Protein AF-A0A9W6GYT2-F1 (afdb_monomer_lite)

Sequence (102 aa):
MPPIRFELLRSDGAPVVYFPASLPLYRRLWCQVEVMALYLQDGPLTRIRVKGADEEMLLQTGVATALASIQACEFSACPLKSRLTAPVESLQGFNGVRLFSV

Organism: NCBI:txid29468

Radius of gyration: 13.57 Å; chains: 1; bounding box: 28×34×36 Å

pLDDT: mean 74.27, std 17.18, range [28.34, 92.88]

Structure (mmCIF, N/CA/C/O backbone):
data_AF-A0A9W6GYT2-F1
#
_entry.id   AF-A0A9W6GYT2-F1
#
loop_
_atom_site.group_PDB
_atom_site.id
_atom_site.type_symbol
_atom_site.label_atom_id
_atom_site.label_alt_id
_atom_site.label_comp_id
_atom_site.label_asym_id
_atom_site.label_entity_id
_atom_site.label_seq_id
_atom_site.pdbx_PDB_ins_code
_atom_site.Cartn_x
_atom_site.Cartn_y
_atom_site.Cartn_z
_atom_site.occupancy
_atom_site.B_iso_or_equiv
_atom_site.auth_seq_id
_atom_site.auth_comp_id
_atom_site.auth_asym_id
_atom_site.auth_atom_id
_atom_site.pdbx_PDB_model_num
ATOM 1 N N . MET A 1 1 ? 18.152 -1.119 -13.947 1.00 52.31 1 MET A N 1
ATOM 2 C CA . MET A 1 1 ? 16.720 -0.773 -13.830 1.00 52.31 1 MET A CA 1
ATOM 3 C C . MET A 1 1 ? 16.639 0.477 -12.966 1.00 52.31 1 MET A C 1
ATOM 5 O O . MET A 1 1 ? 17.322 0.481 -11.947 1.00 52.31 1 MET A O 1
ATOM 9 N N . PRO A 1 2 ? 15.942 1.539 -13.402 1.00 55.34 2 PRO A N 1
ATOM 10 C CA . PRO A 1 2 ? 15.847 2.788 -12.644 1.00 55.34 2 PRO A CA 1
ATOM 11 C C . PRO A 1 2 ? 15.315 2.546 -11.217 1.00 55.34 2 PRO A C 1
ATOM 13 O O . PRO A 1 2 ? 14.464 1.665 -11.048 1.00 55.34 2 PRO A O 1
ATOM 16 N N . PRO A 1 3 ? 15.815 3.262 -10.190 1.00 70.12 3 PRO A N 1
ATOM 17 C CA . PRO A 1 3 ? 15.355 3.082 -8.817 1.00 70.12 3 PRO A CA 1
ATOM 18 C C . PRO A 1 3 ? 13.881 3.482 -8.683 1.00 70.12 3 PRO A C 1
ATOM 20 O O . PRO A 1 3 ? 13.503 4.608 -8.987 1.00 70.12 3 PRO A O 1
ATOM 23 N N . ILE A 1 4 ? 13.049 2.552 -8.212 1.00 78.44 4 ILE A N 1
ATOM 24 C CA . ILE A 1 4 ? 11.659 2.825 -7.835 1.00 78.44 4 ILE A CA 1
ATOM 25 C C . ILE A 1 4 ? 11.648 3.251 -6.366 1.00 78.44 4 ILE A C 1
ATOM 27 O O . ILE A 1 4 ? 12.235 2.573 -5.520 1.00 78.44 4 ILE A O 1
ATOM 31 N N . ARG A 1 5 ? 10.958 4.348 -6.056 1.00 84.75 5 ARG A N 1
ATOM 32 C CA . ARG A 1 5 ? 10.829 4.908 -4.704 1.00 84.75 5 ARG A CA 1
ATOM 33 C C . ARG A 1 5 ? 9.394 4.780 -4.212 1.00 84.75 5 ARG A C 1
ATOM 35 O O . ARG A 1 5 ? 8.466 5.138 -4.931 1.00 84.75 5 ARG A O 1
ATOM 42 N N . PHE A 1 6 ? 9.211 4.331 -2.976 1.00 86.19 6 PHE A N 1
ATOM 43 C CA . PHE A 1 6 ? 7.914 4.331 -2.305 1.00 86.19 6 PHE A CA 1
ATOM 44 C C . PHE A 1 6 ? 7.890 5.450 -1.268 1.00 86.19 6 PHE A C 1
ATOM 46 O O . PHE A 1 6 ? 8.781 5.549 -0.431 1.00 86.19 6 PHE A O 1
ATOM 53 N N . GLU A 1 7 ? 6.871 6.297 -1.312 1.00 88.31 7 GLU A N 1
ATOM 54 C CA . GLU A 1 7 ? 6.615 7.310 -0.290 1.00 88.31 7 GLU A CA 1
ATOM 55 C C . GLU A 1 7 ? 5.336 6.924 0.454 1.00 88.31 7 GLU A C 1
ATOM 57 O O . GLU A 1 7 ? 4.258 6.815 -0.136 1.00 88.31 7 GLU A O 1
ATOM 62 N N . LEU A 1 8 ? 5.461 6.709 1.757 1.00 86.69 8 LEU A N 1
ATOM 63 C CA . LEU A 1 8 ? 4.361 6.406 2.658 1.00 86.69 8 LEU A CA 1
ATOM 64 C C . LEU A 1 8 ? 3.948 7.705 3.334 1.00 86.69 8 LEU A C 1
ATOM 66 O O . LEU A 1 8 ? 4.747 8.323 4.033 1.00 86.69 8 LEU A O 1
ATOM 70 N N . LEU A 1 9 ? 2.715 8.142 3.125 1.00 84.81 9 LEU A N 1
ATOM 71 C CA . LEU A 1 9 ? 2.257 9.442 3.603 1.00 84.81 9 LEU A CA 1
ATOM 72 C C . LEU A 1 9 ? 1.359 9.282 4.814 1.00 84.81 9 LEU A C 1
ATOM 74 O O . LEU A 1 9 ? 0.391 8.514 4.795 1.00 84.81 9 LEU A O 1
ATOM 78 N N . ARG A 1 10 ? 1.658 10.069 5.843 1.00 80.69 10 ARG A N 1
ATOM 79 C CA . ARG A 1 10 ? 0.765 10.289 6.979 1.00 80.69 10 ARG A CA 1
ATOM 80 C C . ARG A 1 10 ? -0.272 11.350 6.619 1.00 80.69 10 ARG A C 1
ATOM 82 O O . ARG A 1 10 ? -0.112 12.107 5.661 1.00 80.69 10 ARG A O 1
ATOM 89 N N . SER A 1 11 ? -1.328 11.426 7.420 1.00 72.12 11 SER A N 1
ATOM 90 C CA . SER A 1 11 ? -2.365 12.459 7.297 1.00 72.12 11 SER A CA 1
ATOM 91 C C . SER A 1 11 ? -1.820 13.886 7.454 1.00 72.12 11 SER A C 1
ATOM 93 O O . SER A 1 11 ? -2.408 14.815 6.913 1.00 72.12 11 SER A O 1
ATOM 95 N N . ASP A 1 12 ? -0.693 14.048 8.156 1.00 75.69 12 ASP A N 1
ATOM 96 C CA . ASP A 1 12 ? 0.023 15.320 8.338 1.00 75.69 12 ASP A CA 1
ATOM 97 C C . ASP A 1 12 ? 0.872 15.739 7.117 1.00 75.69 12 ASP A C 1
ATOM 99 O O . ASP A 1 12 ? 1.374 16.859 7.064 1.00 75.69 12 ASP A O 1
ATOM 103 N N . GLY A 1 13 ? 1.003 14.863 6.114 1.00 65.25 13 GLY A N 1
ATOM 104 C CA . GLY A 1 13 ? 1.688 15.137 4.854 1.00 65.25 13 GLY A CA 1
ATOM 105 C C . GLY A 1 13 ? 3.184 14.810 4.820 1.00 65.25 13 GLY A C 1
ATOM 106 O O . GLY 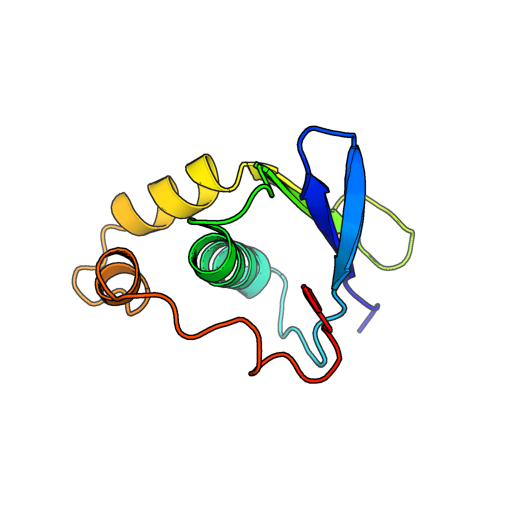A 1 13 ? 3.753 14.848 3.727 1.00 65.25 13 GLY A O 1
ATOM 107 N N . ALA A 1 14 ? 3.822 14.437 5.937 1.00 74.56 14 ALA A N 1
ATOM 108 C CA . ALA A 1 14 ? 5.239 14.064 5.937 1.00 74.56 14 ALA A CA 1
ATOM 109 C C . ALA A 1 14 ? 5.449 12.651 5.339 1.00 74.56 14 ALA A C 1
ATOM 111 O O . ALA A 1 14 ? 4.860 11.682 5.836 1.00 74.56 14 ALA A O 1
ATOM 112 N N . PRO A 1 15 ? 6.269 12.496 4.276 1.00 73.75 15 PRO A N 1
ATOM 113 C CA . PRO A 1 15 ? 6.540 11.194 3.675 1.00 73.75 15 PRO A CA 1
ATOM 114 C C . PRO A 1 15 ? 7.603 10.410 4.452 1.00 73.75 15 PRO A C 1
ATOM 116 O O . PRO A 1 15 ? 8.705 10.899 4.690 1.00 73.75 15 PRO A O 1
ATOM 119 N N . VAL A 1 16 ? 7.314 9.145 4.751 1.00 79.31 16 VAL A N 1
ATOM 120 C CA . VAL A 1 16 ? 8.327 8.134 5.073 1.00 79.31 16 VAL A CA 1
ATOM 121 C C . VAL A 1 16 ? 8.753 7.479 3.765 1.00 79.31 16 VAL A C 1
ATOM 123 O O . VAL A 1 16 ? 7.931 6.906 3.051 1.00 79.31 16 VAL A O 1
ATOM 126 N N . VAL A 1 17 ? 10.034 7.592 3.425 1.00 74.62 17 VAL A N 1
ATOM 127 C CA . VAL A 1 17 ? 10.559 7.104 2.146 1.00 74.62 17 VAL A CA 1
ATOM 128 C C . VAL A 1 17 ? 11.134 5.702 2.315 1.00 74.62 17 VAL A C 1
ATOM 130 O O . VAL A 1 17 ? 11.966 5.460 3.187 1.00 74.62 17 VAL A O 1
ATOM 133 N N . TYR A 1 18 ? 10.703 4.790 1.451 1.00 74.94 18 TYR A N 1
ATOM 134 C CA . TYR A 1 18 ? 11.165 3.414 1.378 1.00 74.94 18 TYR A CA 1
ATOM 135 C C . TYR A 1 18 ? 11.736 3.110 -0.014 1.00 74.94 18 TYR A C 1
ATOM 137 O O . TYR A 1 18 ? 11.107 3.379 -1.041 1.00 74.94 18 TYR A O 1
ATOM 145 N N . PHE A 1 19 ? 12.931 2.519 -0.040 1.00 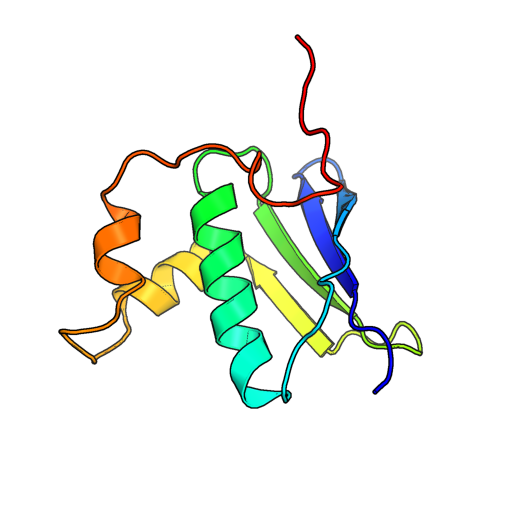67.12 19 PHE A N 1
ATOM 146 C CA . PHE A 1 19 ? 13.593 2.057 -1.257 1.00 67.12 19 PHE A CA 1
ATOM 147 C C . PHE A 1 19 ? 13.670 0.525 -1.243 1.00 67.12 19 PHE A C 1
ATOM 149 O O . PHE A 1 19 ? 14.426 -0.038 -0.447 1.00 67.12 19 PHE A O 1
ATOM 156 N N . PRO A 1 20 ? 12.907 -0.180 -2.092 1.00 66.31 20 PRO A N 1
ATOM 157 C CA . PRO A 1 20 ? 13.051 -1.619 -2.225 1.00 66.31 20 PRO A CA 1
ATOM 158 C C . PRO A 1 20 ? 14.397 -1.978 -2.852 1.00 66.31 20 PRO A C 1
ATOM 160 O O . PRO A 1 20 ? 14.789 -1.423 -3.876 1.00 66.31 20 PRO A O 1
ATOM 163 N N . ALA A 1 21 ? 15.081 -2.957 -2.257 1.00 56.44 21 ALA A N 1
ATOM 164 C CA . ALA A 1 21 ? 16.400 -3.414 -2.697 1.00 56.44 21 ALA A CA 1
ATOM 165 C C . ALA A 1 21 ? 16.399 -3.993 -4.127 1.00 56.44 21 ALA A C 1
ATOM 167 O O . ALA A 1 21 ? 17.407 -3.932 -4.825 1.00 56.44 21 ALA A O 1
ATOM 168 N N . SER A 1 22 ? 15.269 -4.541 -4.582 1.00 59.25 22 SER A N 1
ATOM 169 C CA . SER A 1 22 ? 15.027 -4.868 -5.989 1.00 59.25 22 SER A CA 1
ATOM 170 C C . SER A 1 22 ? 13.527 -5.027 -6.235 1.00 59.25 22 SER A C 1
ATOM 172 O O . SER A 1 22 ? 12.824 -5.630 -5.426 1.00 59.25 22 SER A O 1
ATOM 174 N N . LEU A 1 23 ? 13.025 -4.504 -7.353 1.00 59.91 23 LEU A N 1
ATOM 175 C CA . LEU A 1 23 ? 11.679 -4.806 -7.836 1.00 59.91 23 LEU A CA 1
ATOM 176 C C . LEU A 1 23 ? 11.781 -5.386 -9.243 1.00 59.91 23 LEU A C 1
ATOM 178 O O . LEU A 1 23 ? 12.202 -4.674 -10.150 1.00 59.91 23 LEU A O 1
ATOM 182 N N . PRO A 1 24 ? 11.408 -6.655 -9.474 1.00 53.03 24 PRO A N 1
ATOM 183 C CA . PRO A 1 24 ? 11.355 -7.205 -10.817 1.00 53.03 24 PRO A CA 1
ATOM 184 C C . PRO A 1 24 ? 10.018 -6.813 -11.451 1.00 53.03 24 PRO A C 1
ATOM 186 O O . PRO A 1 24 ? 8.976 -7.279 -11.004 1.00 53.03 24 PRO A O 1
ATOM 189 N N . LEU A 1 25 ? 10.058 -6.027 -12.528 1.00 58.16 25 LEU A N 1
ATOM 190 C CA . LEU A 1 25 ? 8.936 -5.729 -13.433 1.00 58.16 25 LEU A CA 1
ATOM 191 C C . LEU A 1 25 ? 7.747 -4.947 -12.838 1.00 58.16 25 LEU A C 1
ATOM 193 O O . LEU A 1 25 ? 7.245 -5.201 -11.748 1.00 58.16 25 LEU A O 1
ATOM 197 N N . TYR A 1 26 ? 7.196 -4.054 -13.663 1.00 58.12 26 TYR A N 1
ATOM 198 C CA . TYR A 1 26 ? 6.033 -3.215 -13.348 1.00 58.12 26 TYR A CA 1
ATOM 199 C C . TYR A 1 26 ? 4.793 -4.019 -12.903 1.00 58.12 26 TYR A C 1
ATOM 201 O O . TYR A 1 26 ? 4.046 -3.581 -12.036 1.00 58.12 26 TYR A O 1
ATOM 209 N N . ARG A 1 27 ? 4.604 -5.251 -13.411 1.00 61.22 27 ARG A N 1
ATOM 210 C CA . ARG A 1 27 ? 3.500 -6.140 -12.986 1.00 61.22 27 ARG A CA 1
ATOM 211 C C . ARG A 1 27 ? 3.554 -6.534 -11.505 1.00 61.22 27 ARG A C 1
ATOM 213 O O . ARG A 1 27 ? 2.518 -6.875 -10.950 1.00 61.22 27 ARG A O 1
ATOM 220 N N . ARG A 1 28 ? 4.723 -6.485 -10.858 1.00 75.00 28 ARG A N 1
ATOM 221 C CA . ARG A 1 28 ? 4.856 -6.765 -9.416 1.00 75.00 28 ARG A CA 1
ATOM 222 C C . ARG A 1 28 ? 4.695 -5.516 -8.553 1.00 75.00 28 ARG A C 1
ATOM 224 O O . ARG A 1 28 ? 4.678 -5.635 -7.331 1.00 75.00 28 ARG A O 1
ATOM 231 N N . LEU A 1 29 ? 4.545 -4.338 -9.168 1.00 82.56 29 LEU A N 1
ATOM 232 C CA . LEU A 1 29 ? 4.413 -3.076 -8.450 1.00 82.56 29 LEU A CA 1
ATOM 233 C C . LEU A 1 29 ? 3.153 -3.057 -7.584 1.00 82.56 29 LEU A C 1
ATOM 235 O O . LEU A 1 29 ? 3.235 -2.717 -6.410 1.00 82.56 29 LEU A O 1
ATOM 239 N N . TRP A 1 30 ? 2.011 -3.485 -8.133 1.00 87.56 30 TRP A N 1
ATOM 240 C CA . TRP A 1 30 ? 0.765 -3.537 -7.368 1.00 87.56 30 TRP A CA 1
ATOM 241 C C . TRP A 1 30 ? 0.840 -4.530 -6.206 1.00 87.56 30 TRP A C 1
ATOM 243 O O . TRP A 1 30 ? 0.524 -4.171 -5.079 1.00 87.56 30 TRP A O 1
ATOM 253 N N . CYS A 1 31 ? 1.373 -5.734 -6.434 1.00 84.69 31 CYS A N 1
ATOM 254 C CA . CYS A 1 31 ? 1.566 -6.706 -5.356 1.00 84.69 31 CYS A CA 1
ATOM 255 C C . CYS A 1 31 ? 2.484 -6.165 -4.249 1.00 84.69 31 CYS A C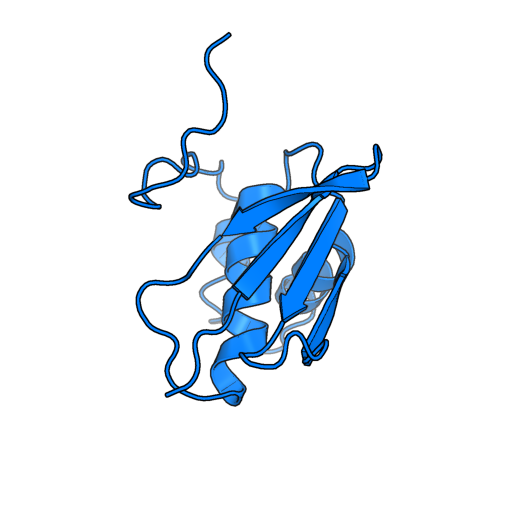 1
ATOM 257 O O . CYS A 1 31 ? 2.240 -6.415 -3.073 1.00 84.69 31 CYS A O 1
ATOM 259 N N . GLN A 1 32 ? 3.519 -5.390 -4.595 1.00 85.19 32 GLN A N 1
ATOM 260 C CA . GLN A 1 32 ? 4.356 -4.733 -3.591 1.00 85.19 32 GLN A CA 1
ATOM 261 C C . GLN A 1 32 ? 3.569 -3.687 -2.793 1.00 85.19 32 GLN A C 1
ATOM 263 O O . GLN A 1 32 ? 3.735 -3.594 -1.579 1.00 85.19 32 GLN A O 1
ATOM 268 N N . VAL A 1 33 ? 2.707 -2.910 -3.453 1.00 89.69 33 VAL A N 1
ATOM 269 C CA . VAL A 1 33 ? 1.825 -1.934 -2.796 1.00 89.69 33 VAL A CA 1
ATOM 270 C C . VAL A 1 33 ? 0.870 -2.629 -1.825 1.00 89.69 33 VAL A C 1
ATOM 272 O O . VAL A 1 33 ? 0.726 -2.166 -0.698 1.00 89.69 33 VAL A O 1
ATOM 275 N N . GLU A 1 34 ? 0.282 -3.758 -2.220 1.00 90.00 34 GLU A N 1
ATOM 276 C CA . GLU A 1 34 ? -0.572 -4.590 -1.362 1.00 90.00 34 GLU A CA 1
ATOM 277 C C . GLU A 1 34 ? 0.193 -5.128 -0.147 1.00 90.00 34 GLU A C 1
ATOM 279 O O . GLU A 1 34 ? -0.274 -5.015 0.986 1.00 90.00 34 GLU A O 1
ATOM 284 N N . VAL A 1 35 ? 1.410 -5.641 -0.358 1.00 87.06 35 VAL A N 1
ATOM 285 C CA . VAL A 1 35 ? 2.292 -6.084 0.731 1.00 87.06 35 VAL A CA 1
ATOM 286 C C . VAL A 1 35 ? 2.586 -4.938 1.692 1.00 87.06 35 VAL A C 1
ATOM 288 O O . VAL A 1 35 ? 2.476 -5.120 2.900 1.00 87.06 35 VAL A O 1
ATOM 291 N N . MET A 1 36 ? 2.926 -3.748 1.191 1.00 85.94 36 MET A N 1
ATOM 292 C CA . MET A 1 36 ? 3.149 -2.603 2.071 1.00 85.94 36 MET A CA 1
ATOM 293 C C . MET A 1 36 ? 1.876 -2.184 2.802 1.00 85.94 36 MET A C 1
ATOM 295 O O . MET A 1 36 ? 1.950 -1.866 3.981 1.00 85.94 36 MET A O 1
ATOM 299 N N . ALA A 1 37 ? 0.716 -2.201 2.146 1.00 88.94 37 ALA A N 1
ATOM 300 C CA . ALA A 1 37 ? -0.546 -1.838 2.779 1.00 88.94 37 ALA A CA 1
ATOM 301 C C . ALA A 1 37 ? -0.865 -2.737 3.983 1.00 88.94 37 ALA A C 1
ATOM 303 O O . ALA A 1 37 ? -1.303 -2.216 5.004 1.00 88.94 37 ALA A O 1
ATOM 304 N N . LEU A 1 38 ? -0.559 -4.041 3.910 1.00 86.81 38 LEU A N 1
ATOM 305 C CA . LEU A 1 38 ? -0.671 -4.959 5.054 1.00 86.81 38 LEU A CA 1
ATOM 306 C C . LEU A 1 38 ? 0.187 -4.516 6.243 1.00 86.81 38 LEU A C 1
ATOM 308 O O . LEU A 1 38 ? -0.292 -4.491 7.370 1.00 86.81 38 LEU A O 1
ATOM 312 N N . TYR A 1 39 ? 1.436 -4.111 6.006 1.00 81.19 39 TYR A N 1
ATOM 313 C CA . TYR A 1 39 ? 2.302 -3.619 7.083 1.00 81.19 39 TYR A CA 1
ATOM 314 C C . TYR A 1 39 ? 1.852 -2.276 7.669 1.00 81.19 39 TYR A C 1
ATOM 316 O O . TYR A 1 39 ? 2.273 -1.904 8.763 1.00 81.19 39 TYR A O 1
ATOM 324 N N . LEU A 1 40 ? 1.037 -1.530 6.926 1.00 82.69 40 LEU A N 1
ATOM 325 C CA . LEU A 1 40 ? 0.570 -0.197 7.293 1.00 82.69 40 LEU A CA 1
ATOM 326 C C . LEU A 1 40 ? -0.855 -0.183 7.837 1.00 82.69 40 LEU A C 1
ATOM 328 O O . LEU A 1 40 ? -1.313 0.886 8.233 1.00 82.69 40 LEU A O 1
ATOM 332 N N . GLN A 1 41 ? -1.542 -1.327 7.864 1.00 80.81 41 GLN A N 1
ATOM 333 C CA . GLN A 1 41 ? -2.972 -1.410 8.173 1.00 80.81 41 GLN A CA 1
ATOM 334 C C . GLN A 1 41 ? -3.329 -0.822 9.550 1.00 80.81 41 GLN A C 1
ATOM 336 O O . GLN A 1 41 ? -4.380 -0.205 9.690 1.00 80.81 41 GLN A O 1
ATOM 341 N N . ASP A 1 42 ? -2.421 -0.948 10.525 1.00 77.62 42 ASP A N 1
ATOM 342 C CA . ASP A 1 42 ? -2.596 -0.479 11.908 1.00 77.62 42 ASP A CA 1
ATOM 343 C C . ASP A 1 42 ? -1.857 0.848 12.184 1.00 77.62 42 ASP A C 1
ATOM 345 O O . ASP A 1 42 ? -1.788 1.328 13.317 1.00 77.62 42 ASP A O 1
ATOM 349 N N . GLY A 1 43 ? -1.250 1.440 11.152 1.00 74.62 43 GLY A N 1
ATOM 350 C CA . GLY A 1 43 ? -0.407 2.624 11.263 1.00 74.62 43 GLY A CA 1
ATOM 351 C C . GLY A 1 43 ? -1.131 3.940 10.949 1.00 74.62 43 GLY A C 1
ATOM 352 O O . GLY A 1 43 ? -2.196 3.963 10.339 1.00 74.62 43 GLY A O 1
ATOM 353 N N . PRO A 1 44 ? -0.509 5.092 11.265 1.00 75.31 44 PRO A N 1
ATOM 354 C CA . PRO A 1 44 ? -1.035 6.420 10.925 1.00 75.31 44 PRO A CA 1
ATOM 355 C C . PRO A 1 44 ? -0.862 6.787 9.436 1.00 75.31 44 PRO A C 1
ATOM 357 O O . PRO A 1 44 ? -1.091 7.934 9.042 1.00 75.31 44 PRO A O 1
ATOM 360 N N . LEU A 1 45 ? -0.367 5.854 8.619 1.00 79.31 45 LEU A N 1
ATOM 361 C CA . LEU A 1 45 ? -0.058 6.052 7.209 1.00 79.31 45 LEU A CA 1
ATOM 362 C C . LEU A 1 45 ? -1.306 5.758 6.378 1.00 79.31 45 LEU A C 1
ATOM 364 O O . LEU A 1 45 ? -1.900 4.692 6.483 1.00 79.31 45 LEU A O 1
ATOM 368 N N . THR A 1 46 ? -1.710 6.711 5.544 1.00 82.75 46 THR A N 1
ATOM 369 C CA . THR A 1 46 ? -2.996 6.651 4.832 1.00 82.75 46 THR A CA 1
ATOM 370 C C . THR A 1 46 ? -2.839 6.469 3.333 1.00 82.75 46 THR A C 1
ATOM 372 O O . THR A 1 46 ? -3.767 5.996 2.672 1.00 82.75 46 THR A O 1
ATOM 375 N N . ARG A 1 47 ? -1.676 6.817 2.768 1.00 89.56 47 ARG A N 1
ATOM 376 C CA . ARG A 1 47 ? -1.425 6.732 1.325 1.00 89.56 47 ARG A CA 1
ATOM 377 C C . ARG A 1 47 ? -0.045 6.179 1.011 1.00 89.56 47 ARG A C 1
ATOM 379 O O . ARG A 1 47 ? 0.917 6.407 1.739 1.00 89.56 47 ARG A O 1
ATOM 386 N N . ILE A 1 48 ? 0.027 5.517 -0.133 1.00 90.44 48 ILE A N 1
ATOM 387 C CA . ILE A 1 48 ? 1.238 4.988 -0.742 1.00 90.44 48 ILE A CA 1
ATOM 388 C C . ILE A 1 48 ? 1.395 5.679 -2.097 1.00 90.44 48 ILE A C 1
ATOM 390 O O . ILE A 1 48 ? 0.493 5.626 -2.938 1.00 90.44 48 ILE A O 1
ATOM 394 N N . ARG A 1 49 ? 2.537 6.326 -2.313 1.00 90.94 49 ARG A N 1
ATOM 395 C CA . ARG A 1 49 ? 2.971 6.811 -3.626 1.00 90.94 49 ARG A CA 1
ATOM 396 C C . ARG A 1 49 ? 4.152 5.989 -4.098 1.00 90.94 49 ARG A C 1
ATOM 398 O O . ARG A 1 49 ? 5.031 5.649 -3.313 1.00 90.94 49 ARG A O 1
ATOM 405 N N . VAL A 1 50 ? 4.187 5.728 -5.390 1.00 88.81 50 VAL A N 1
ATOM 406 C CA . VAL A 1 50 ? 5.312 5.109 -6.072 1.00 88.81 50 VAL A CA 1
ATOM 407 C C . VAL A 1 50 ? 5.816 6.091 -7.113 1.00 88.81 50 VAL A C 1
ATOM 409 O O . VAL A 1 50 ? 5.041 6.564 -7.948 1.00 88.81 50 VAL A O 1
ATOM 412 N N . LYS A 1 51 ? 7.111 6.381 -7.063 1.00 87.19 51 LYS A N 1
ATOM 413 C CA . LYS A 1 51 ? 7.807 7.215 -8.037 1.00 87.19 51 LYS A CA 1
ATOM 414 C C . LYS A 1 51 ? 8.865 6.416 -8.782 1.00 87.19 51 LYS A C 1
ATOM 416 O O . LYS A 1 51 ? 9.463 5.498 -8.212 1.00 87.19 51 LYS A O 1
ATOM 421 N N . GLY A 1 52 ? 9.052 6.752 -10.049 1.00 84.12 52 GLY A N 1
ATOM 422 C CA . GLY A 1 52 ? 10.153 6.251 -10.856 1.00 84.12 52 GLY A CA 1
ATOM 423 C C . GLY A 1 52 ? 11.428 7.058 -10.635 1.00 84.12 52 GLY A C 1
ATOM 424 O O . GLY A 1 52 ? 11.545 7.809 -9.661 1.00 84.12 52 GLY A O 1
ATOM 425 N N . ALA A 1 53 ? 12.406 6.857 -11.517 1.00 80.75 53 ALA A N 1
ATOM 426 C CA . ALA A 1 53 ? 13.724 7.469 -11.366 1.00 80.75 53 ALA A CA 1
ATOM 427 C C . ALA A 1 53 ? 13.759 8.950 -11.736 1.00 80.75 53 ALA A C 1
ATOM 429 O O . ALA A 1 53 ? 14.587 9.671 -11.185 1.00 80.75 53 ALA A O 1
ATOM 430 N N . ASP A 1 54 ? 12.844 9.403 -12.589 1.00 83.00 54 ASP A N 1
ATOM 431 C CA . ASP A 1 54 ? 12.738 10.799 -13.017 1.00 83.00 54 ASP A CA 1
ATOM 432 C C . ASP A 1 54 ? 11.756 11.572 -12.116 1.00 83.00 54 ASP A C 1
ATOM 434 O O . ASP A 1 54 ? 11.199 12.600 -12.494 1.00 83.00 54 ASP A O 1
ATOM 438 N N . GLU A 1 55 ? 11.519 11.046 -10.909 1.00 82.19 55 GLU A N 1
ATOM 439 C CA . GLU A 1 55 ? 10.513 11.498 -9.945 1.00 82.19 55 GLU A CA 1
ATOM 440 C C . GLU A 1 55 ? 9.067 11.474 -10.463 1.00 82.19 55 GLU A C 1
ATOM 442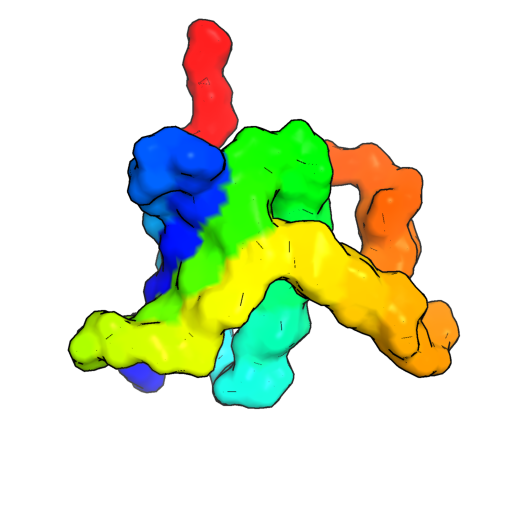 O O . GLU A 1 55 ? 8.150 11.979 -9.800 1.00 82.19 55 GLU A O 1
ATOM 447 N N . GLU A 1 56 ? 8.833 10.829 -11.604 1.00 87.06 56 GLU A N 1
ATOM 448 C CA . GLU A 1 56 ? 7.517 10.679 -12.188 1.00 87.06 56 GLU A CA 1
ATOM 449 C C . GLU A 1 56 ? 6.636 9.802 -11.293 1.00 87.06 56 GLU A C 1
ATOM 451 O O . GLU A 1 56 ? 7.065 8.779 -10.752 1.00 87.06 56 GLU A O 1
ATOM 456 N N . MET A 1 57 ? 5.378 10.207 -11.106 1.00 88.25 57 MET A N 1
ATOM 457 C CA . MET A 1 57 ? 4.432 9.437 -10.306 1.00 88.25 57 MET A CA 1
ATOM 458 C C . MET A 1 57 ? 3.945 8.238 -11.119 1.00 88.25 57 MET A C 1
ATOM 460 O O . MET A 1 57 ? 3.192 8.390 -12.077 1.00 88.25 57 MET A O 1
ATOM 464 N N . LEU A 1 58 ? 4.383 7.045 -10.719 1.00 87.12 58 LEU A N 1
ATOM 465 C CA . LEU A 1 58 ? 3.988 5.788 -11.351 1.00 87.12 58 LEU A CA 1
ATOM 466 C C . LEU A 1 58 ? 2.657 5.279 -10.801 1.00 87.12 58 LEU A C 1
ATOM 468 O O . LEU A 1 58 ? 1.886 4.665 -11.533 1.00 87.12 58 LEU A O 1
ATOM 472 N N . LEU A 1 59 ? 2.414 5.487 -9.503 1.00 89.06 59 LEU A N 1
ATOM 473 C CA . LEU A 1 59 ? 1.204 5.035 -8.826 1.00 89.06 59 LEU A CA 1
ATOM 474 C C . LEU A 1 59 ? 0.936 5.854 -7.561 1.00 89.06 59 LEU A C 1
ATOM 476 O O . LEU A 1 59 ? 1.855 6.206 -6.823 1.00 89.06 59 LEU A O 1
ATOM 480 N N . GLN A 1 60 ? -0.338 6.092 -7.258 1.00 91.75 60 GLN A N 1
ATOM 481 C CA . GLN A 1 60 ? -0.779 6.608 -5.966 1.00 91.75 60 GLN A CA 1
ATOM 482 C C . GLN A 1 60 ? -2.050 5.878 -5.532 1.00 91.75 60 GLN A C 1
ATOM 484 O O . GLN A 1 60 ? -3.003 5.788 -6.300 1.00 91.75 60 GLN A O 1
ATOM 489 N N . THR A 1 61 ? -2.083 5.393 -4.293 1.00 92.88 61 THR A N 1
ATOM 490 C CA . THR A 1 61 ? -3.267 4.737 -3.727 1.00 92.88 61 THR A CA 1
ATOM 491 C C . THR A 1 61 ? -3.387 4.973 -2.224 1.00 92.88 61 THR A C 1
ATOM 493 O O . THR A 1 61 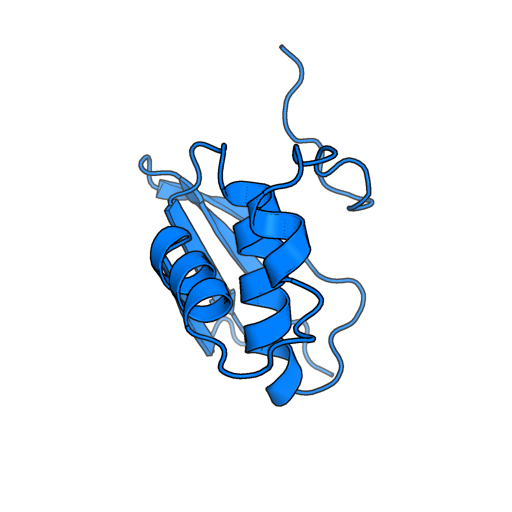? -2.416 5.335 -1.555 1.00 92.88 61 THR A O 1
ATOM 496 N N . GLY A 1 62 ? -4.590 4.791 -1.683 1.00 91.56 62 GLY A N 1
ATOM 497 C CA . GLY A 1 62 ? -4.806 4.726 -0.241 1.00 91.56 62 GLY A CA 1
ATOM 498 C C . GLY A 1 62 ? -4.428 3.352 0.312 1.00 91.56 62 GLY A C 1
ATOM 499 O O . GLY A 1 62 ? -4.608 2.343 -0.372 1.00 91.56 62 GLY A O 1
ATOM 500 N N . VAL A 1 63 ? -3.969 3.298 1.566 1.00 89.88 63 VAL A N 1
ATOM 501 C CA . VAL A 1 63 ? -3.732 2.021 2.270 1.00 89.88 63 VAL A CA 1
ATOM 502 C C . VAL A 1 63 ? -5.021 1.195 2.296 1.00 89.88 63 VAL A C 1
ATOM 504 O O . VAL A 1 63 ? -5.015 0.044 1.877 1.00 89.88 63 VAL A O 1
ATOM 507 N N . ALA A 1 64 ? -6.155 1.812 2.644 1.00 90.50 64 ALA A N 1
ATOM 508 C CA . ALA A 1 64 ? -7.461 1.149 2.634 1.00 90.50 64 ALA A CA 1
ATOM 509 C C . ALA A 1 64 ? -7.848 0.583 1.253 1.00 90.50 64 ALA A C 1
ATOM 511 O O . ALA A 1 64 ? -8.396 -0.510 1.164 1.00 90.50 64 ALA A O 1
ATOM 512 N N . THR A 1 65 ? -7.532 1.295 0.167 1.00 92.81 65 THR A N 1
ATOM 513 C CA . THR A 1 65 ? -7.815 0.837 -1.202 1.00 92.81 65 THR A CA 1
ATOM 514 C C . THR A 1 65 ? -6.975 -0.383 -1.576 1.00 92.81 65 THR A C 1
ATOM 516 O O . THR A 1 65 ? -7.498 -1.328 -2.158 1.00 92.81 65 THR A O 1
ATOM 519 N N . ALA A 1 66 ? -5.689 -0.386 -1.220 1.00 92.50 66 ALA A N 1
ATOM 520 C CA . ALA A 1 66 ? -4.813 -1.535 -1.441 1.00 92.50 66 ALA A CA 1
ATOM 521 C C . ALA A 1 66 ? -5.193 -2.740 -0.556 1.00 92.50 66 ALA A C 1
ATOM 523 O O . ALA A 1 66 ? -5.118 -3.880 -0.995 1.00 92.50 66 ALA A O 1
ATOM 524 N N . LEU A 1 67 ? -5.671 -2.520 0.672 1.00 91.12 67 LEU A N 1
ATOM 525 C CA . LEU A 1 67 ? -6.209 -3.607 1.500 1.00 91.12 67 LEU A CA 1
ATOM 526 C C . LEU A 1 67 ? -7.501 -4.187 0.905 1.00 91.12 67 LEU A C 1
ATOM 528 O O . LEU A 1 67 ? -7.677 -5.406 0.858 1.00 91.12 67 LEU A O 1
ATOM 532 N N . ALA A 1 68 ? -8.385 -3.326 0.395 1.00 91.19 68 ALA A N 1
ATOM 533 C CA . ALA A 1 68 ? -9.611 -3.751 -0.270 1.00 91.19 68 ALA A CA 1
ATOM 534 C C . ALA A 1 68 ? -9.329 -4.576 -1.539 1.00 91.19 68 ALA A C 1
ATOM 536 O O . ALA A 1 68 ? -10.063 -5.525 -1.812 1.00 91.19 68 ALA A O 1
ATOM 537 N N . SER A 1 69 ? -8.255 -4.290 -2.289 1.00 92.62 69 SER A N 1
ATOM 538 C CA . SER A 1 69 ? -7.894 -5.105 -3.461 1.00 92.62 69 SER A CA 1
ATOM 539 C C . SER A 1 69 ? -7.451 -6.518 -3.084 1.00 92.62 69 SER A C 1
ATOM 541 O O . SER A 1 69 ? -7.815 -7.469 -3.776 1.00 92.62 69 SER A O 1
ATOM 543 N N . ILE A 1 70 ? -6.763 -6.689 -1.950 1.00 90.56 70 ILE A N 1
ATOM 544 C CA . ILE A 1 70 ? -6.425 -8.019 -1.422 1.00 90.56 70 ILE A CA 1
ATOM 545 C C . ILE A 1 70 ? -7.703 -8.794 -1.083 1.00 90.56 70 ILE A C 1
ATOM 547 O O . ILE A 1 70 ? -7.824 -9.971 -1.432 1.00 90.56 70 ILE A O 1
ATOM 551 N N . GLN A 1 71 ? -8.672 -8.141 -0.432 1.00 88.25 71 GLN A N 1
ATOM 552 C CA . GLN A 1 71 ? -9.964 -8.751 -0.099 1.00 88.25 71 GLN A CA 1
ATOM 553 C C . GLN A 1 71 ? -10.740 -9.156 -1.360 1.00 88.25 71 GLN A C 1
ATOM 555 O O . GLN A 1 71 ? -11.241 -10.281 -1.436 1.00 88.25 71 GLN A O 1
ATOM 560 N N . ALA A 1 72 ? -10.778 -8.269 -2.358 1.00 88.69 72 ALA A N 1
ATOM 561 C CA . ALA A 1 72 ? -11.483 -8.462 -3.623 1.00 88.69 72 ALA A CA 1
ATOM 562 C C . ALA A 1 72 ? -10.799 -9.452 -4.583 1.00 88.69 72 ALA A C 1
ATOM 564 O O . ALA A 1 72 ? -11.421 -9.886 -5.547 1.00 88.69 72 ALA A O 1
ATOM 565 N N . CYS A 1 73 ? -9.537 -9.826 -4.343 1.00 87.81 73 CYS A N 1
ATOM 566 C CA . CYS A 1 73 ? -8.813 -10.774 -5.186 1.00 87.81 73 CYS A CA 1
ATOM 567 C C . CYS A 1 73 ? -9.582 -12.105 -5.305 1.00 87.81 73 CYS A C 1
ATOM 569 O O . CYS A 1 73 ? -9.834 -12.768 -4.304 1.00 87.81 73 CYS A O 1
ATOM 571 N N . GLU A 1 74 ? -9.939 -12.537 -6.514 1.00 87.75 74 GLU A N 1
ATOM 572 C CA . GLU A 1 74 ? -10.758 -13.747 -6.719 1.00 87.75 74 GLU A CA 1
ATOM 573 C C . GLU A 1 74 ? -9.998 -15.054 -6.438 1.00 87.75 74 GLU A C 1
ATOM 575 O O . GLU A 1 74 ? -10.602 -16.100 -6.201 1.00 87.75 74 GLU A O 1
ATOM 580 N N . PHE A 1 75 ? -8.662 -15.003 -6.400 1.00 85.62 75 PHE A N 1
ATOM 581 C CA . PHE A 1 75 ? -7.842 -16.164 -6.073 1.00 85.62 75 PHE A CA 1
ATOM 582 C C . PHE A 1 75 ? -8.017 -16.546 -4.601 1.00 85.62 75 PHE A C 1
ATOM 584 O O . PHE A 1 75 ? -7.518 -15.879 -3.691 1.00 85.62 75 PHE A O 1
ATOM 591 N N . SER A 1 76 ? -8.689 -17.674 -4.370 1.00 76.81 76 SER A N 1
ATOM 592 C CA . SER A 1 76 ? -8.892 -18.256 -3.038 1.00 76.81 76 SER A CA 1
ATOM 593 C C . SER A 1 76 ? -7.573 -18.565 -2.321 1.00 76.81 76 SER A C 1
ATOM 595 O O . SER A 1 76 ? -7.491 -18.421 -1.106 1.00 76.81 76 SER A O 1
ATOM 597 N N . ALA A 1 77 ? -6.524 -18.907 -3.075 1.00 81.44 77 ALA A N 1
ATOM 598 C CA . ALA A 1 77 ? -5.175 -19.172 -2.575 1.00 81.44 77 ALA A CA 1
ATOM 599 C C . ALA A 1 77 ? -4.257 -17.931 -2.555 1.00 81.44 77 ALA A C 1
ATOM 601 O O . ALA A 1 77 ? -3.035 -18.073 -2.520 1.00 81.44 77 ALA A O 1
ATOM 602 N N . CYS A 1 78 ? -4.806 -16.710 -2.615 1.00 81.19 78 CYS A N 1
ATOM 603 C CA . CYS A 1 78 ? -3.998 -15.495 -2.527 1.00 81.19 78 CYS A CA 1
ATOM 604 C C . CYS A 1 78 ? -3.247 -15.446 -1.176 1.00 81.19 78 CYS A C 1
ATOM 606 O O . CYS A 1 78 ? -3.892 -15.338 -0.128 1.00 81.19 78 CYS A O 1
ATOM 608 N N . PRO A 1 79 ? -1.898 -15.464 -1.166 1.00 81.38 79 PRO A N 1
ATOM 609 C CA . PRO A 1 79 ? -1.113 -15.549 0.070 1.00 81.38 79 PRO A CA 1
ATOM 610 C C . PRO A 1 79 ? -1.226 -14.295 0.948 1.00 81.38 79 PRO A C 1
ATOM 612 O O . PRO A 1 79 ? -0.852 -14.317 2.117 1.00 81.38 79 PRO A O 1
ATOM 615 N N . LEU A 1 80 ? -1.730 -13.189 0.393 1.00 84.44 80 LEU A N 1
ATOM 616 C CA . LEU A 1 80 ? -1.934 -11.942 1.125 1.00 84.44 80 LEU A CA 1
ATOM 617 C C . LEU A 1 80 ? -3.240 -11.945 1.931 1.00 84.44 80 LEU A C 1
ATOM 619 O O . LEU A 1 80 ? -3.309 -11.281 2.963 1.00 84.44 80 LEU A O 1
ATOM 623 N N . LYS A 1 81 ? -4.252 -12.731 1.531 1.00 85.25 81 LYS A N 1
ATOM 624 C CA . LYS A 1 81 ? -5.537 -12.794 2.249 1.00 85.25 81 LYS A CA 1
ATOM 625 C C . LYS A 1 81 ? -5.394 -13.342 3.664 1.00 85.25 81 LYS A C 1
ATOM 627 O O . LYS A 1 81 ? -6.005 -12.805 4.579 1.00 85.25 81 LYS A O 1
ATOM 632 N N . SER A 1 82 ? -4.553 -14.356 3.865 1.00 80.75 82 SER A N 1
ATOM 633 C CA . SER A 1 82 ? -4.299 -14.923 5.198 1.00 80.75 82 SER A CA 1
ATOM 634 C C . SER A 1 82 ? -3.586 -13.948 6.138 1.00 80.75 82 SER A C 1
ATOM 636 O O . SER A 1 82 ? -3.637 -14.117 7.353 1.00 80.75 82 SER A O 1
ATOM 638 N N . ARG A 1 83 ? -2.914 -12.929 5.586 1.00 80.25 83 ARG A N 1
ATOM 639 C CA . ARG A 1 83 ? -2.194 -11.910 6.355 1.00 80.25 83 ARG A CA 1
ATOM 640 C C . ARG A 1 83 ? -3.068 -10.730 6.773 1.00 80.25 83 ARG A C 1
ATOM 642 O O . ARG A 1 83 ? -2.698 -10.063 7.725 1.00 80.25 83 ARG A O 1
ATOM 649 N N . LEU A 1 84 ? -4.227 -10.517 6.141 1.00 76.88 84 LEU A N 1
ATOM 650 C CA . LEU A 1 84 ? -5.198 -9.499 6.578 1.00 76.88 84 LEU A CA 1
ATOM 651 C C . LEU A 1 84 ? -5.727 -9.759 7.996 1.00 76.88 84 LEU A C 1
ATOM 653 O O . LEU A 1 84 ? -6.123 -8.835 8.693 1.00 76.88 84 LEU A O 1
ATOM 657 N N . THR A 1 85 ? -5.774 -11.026 8.405 1.00 65.00 85 THR A N 1
ATOM 658 C CA . THR A 1 85 ? -6.317 -11.463 9.699 1.00 65.00 85 THR A CA 1
ATOM 659 C C . THR A 1 85 ? -5.241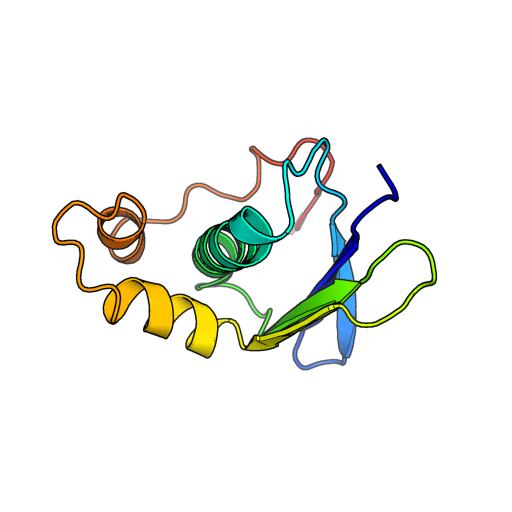 -11.802 10.727 1.00 65.00 85 THR A C 1
ATOM 661 O O . THR A 1 85 ? -5.568 -12.098 11.873 1.00 65.00 85 THR A O 1
ATOM 664 N N . ALA A 1 86 ? -3.968 -11.819 10.324 1.00 60.09 86 ALA A N 1
ATOM 665 C CA . ALA A 1 86 ? -2.860 -12.129 11.215 1.00 60.09 86 ALA A CA 1
ATOM 666 C C . ALA A 1 86 ? -2.357 -10.843 11.896 1.00 60.09 86 ALA A C 1
ATOM 668 O O . ALA A 1 86 ? -2.293 -9.805 11.236 1.00 60.09 86 ALA A O 1
ATOM 669 N N . PRO A 1 87 ? -1.970 -10.886 13.184 1.00 51.00 87 PRO A N 1
ATOM 670 C CA . PRO A 1 87 ? -1.283 -9.763 13.809 1.00 51.00 87 PRO A CA 1
ATOM 671 C C . PRO A 1 87 ? 0.003 -9.456 13.032 1.00 51.00 87 PRO A C 1
ATOM 673 O O . PRO A 1 87 ? 0.786 -10.357 12.723 1.00 51.00 87 PRO A O 1
ATOM 676 N N . VAL A 1 88 ? 0.194 -8.186 12.675 1.00 53.94 88 VAL A N 1
ATOM 677 C CA . VAL A 1 88 ? 1.324 -7.740 11.856 1.00 53.94 88 VAL A CA 1
ATOM 678 C C . VAL A 1 88 ? 2.606 -7.861 12.674 1.00 53.94 88 VAL A C 1
ATOM 680 O O . VAL A 1 88 ? 2.824 -7.105 13.621 1.00 53.94 88 VAL A O 1
ATOM 683 N N . GLU A 1 89 ? 3.491 -8.790 12.308 1.00 49.09 89 GLU A N 1
ATOM 684 C CA . GLU A 1 89 ? 4.881 -8.705 12.748 1.00 49.09 89 GLU A CA 1
ATOM 685 C C . GLU A 1 89 ? 5.487 -7.429 12.156 1.00 49.09 89 GLU A C 1
ATOM 687 O O . GLU A 1 89 ? 5.472 -7.208 10.943 1.00 49.09 89 GLU A O 1
ATOM 692 N N . SER A 1 90 ? 5.949 -6.566 13.061 1.00 44.97 90 SER A N 1
ATOM 693 C CA . SER A 1 90 ? 6.505 -5.238 12.810 1.00 44.97 90 SER A CA 1
ATOM 694 C C . SER A 1 90 ? 7.432 -5.185 11.587 1.00 44.97 90 SER A C 1
ATOM 696 O O . SER A 1 90 ? 8.127 -6.147 11.262 1.00 44.97 90 SER A O 1
ATOM 698 N N . LEU A 1 91 ? 7.522 -4.006 10.960 1.00 49.06 91 LEU A N 1
ATOM 699 C CA . LEU A 1 91 ? 8.412 -3.651 9.839 1.00 49.06 91 LEU A CA 1
ATOM 700 C C . LEU A 1 91 ? 9.927 -3.861 10.111 1.00 49.06 91 LEU A C 1
ATOM 702 O O . LEU A 1 91 ? 10.759 -3.400 9.334 1.00 49.06 91 LEU A O 1
ATOM 706 N N . GLN A 1 92 ? 10.313 -4.587 11.163 1.00 45.78 92 GLN A N 1
ATOM 707 C CA . GLN A 1 92 ? 11.689 -4.951 11.513 1.00 45.78 92 GLN A CA 1
ATOM 708 C C . GLN A 1 92 ? 12.399 -5.789 10.433 1.00 45.78 92 GLN A C 1
ATOM 710 O O . GLN A 1 92 ? 13.625 -5.810 10.390 1.00 45.78 92 GLN A O 1
ATOM 715 N N . GLY A 1 93 ? 11.655 -6.431 9.522 1.00 36.47 93 GLY A N 1
ATOM 716 C CA . GLY A 1 93 ? 12.217 -7.142 8.365 1.00 36.47 93 GLY A CA 1
ATOM 717 C C . GLY A 1 93 ? 12.654 -6.244 7.197 1.00 36.47 93 GLY A C 1
ATOM 718 O O . GLY A 1 93 ? 13.363 -6.704 6.300 1.00 36.47 93 GLY A O 1
ATOM 719 N N . PHE A 1 94 ? 12.273 -4.962 7.190 1.00 44.50 94 PHE A N 1
ATOM 720 C CA . PHE A 1 94 ? 12.769 -3.995 6.212 1.00 44.50 94 PHE A CA 1
ATOM 721 C C . PHE A 1 94 ? 14.087 -3.408 6.718 1.00 44.50 94 PHE A C 1
ATOM 723 O O . PHE A 1 94 ? 14.108 -2.368 7.377 1.00 44.50 94 PHE A O 1
ATOM 730 N N . ASN A 1 95 ? 15.195 -4.089 6.408 1.00 37.75 95 ASN A N 1
ATOM 731 C CA . ASN A 1 95 ? 16.552 -3.594 6.655 1.00 37.75 95 ASN A CA 1
ATOM 732 C C . ASN A 1 95 ? 16.695 -2.154 6.125 1.00 37.75 95 ASN A C 1
ATOM 734 O O . ASN A 1 95 ? 16.814 -1.936 4.921 1.00 37.75 95 ASN A O 1
ATOM 738 N N . GLY A 1 96 ? 16.640 -1.180 7.039 1.00 39.03 96 GLY A N 1
ATOM 739 C CA . GLY A 1 96 ? 16.759 0.253 6.754 1.00 39.03 96 GLY A CA 1
ATOM 740 C C . GLY A 1 96 ? 15.650 1.140 7.331 1.00 39.03 96 GLY A C 1
ATOM 741 O O . GLY A 1 96 ? 15.842 2.351 7.407 1.00 39.03 96 GLY A O 1
ATOM 742 N N . VAL A 1 97 ? 14.521 0.586 7.783 1.00 41.03 97 VAL A N 1
ATOM 743 C CA . VAL A 1 97 ? 13.401 1.387 8.304 1.00 41.03 97 VAL A CA 1
ATOM 744 C C . VAL A 1 97 ? 13.389 1.353 9.836 1.00 41.03 97 VAL A C 1
ATOM 746 O O . VAL A 1 97 ? 12.829 0.450 10.451 1.00 41.03 97 VAL A O 1
ATOM 749 N N . ARG A 1 98 ? 13.994 2.361 10.481 1.00 34.41 98 ARG A N 1
ATOM 750 C CA . ARG A 1 98 ? 13.700 2.658 11.894 1.00 34.41 98 ARG A CA 1
ATOM 751 C C . ARG A 1 98 ? 12.354 3.375 11.958 1.00 34.41 98 ARG A C 1
ATOM 753 O O . ARG A 1 98 ? 12.285 4.574 11.706 1.00 34.41 98 ARG A O 1
ATOM 760 N N . LEU A 1 99 ? 11.294 2.651 12.299 1.00 43.75 99 LEU A N 1
ATOM 761 C CA . LEU A 1 99 ? 10.023 3.249 12.702 1.00 43.75 99 LEU A CA 1
ATOM 762 C C . LEU A 1 99 ? 9.876 3.097 14.219 1.00 43.75 99 LEU A C 1
ATOM 764 O O . LEU A 1 99 ? 9.674 1.997 14.718 1.00 43.75 99 LEU A O 1
ATOM 768 N N . PHE A 1 100 ? 9.987 4.246 14.892 1.00 36.75 100 PHE A N 1
ATOM 769 C CA . PHE A 1 100 ? 9.714 4.528 16.307 1.00 36.75 100 PHE A CA 1
ATOM 770 C C . PHE A 1 100 ? 10.669 3.922 17.357 1.00 36.75 100 PHE A C 1
ATOM 772 O O . PHE A 1 100 ? 10.670 2.726 17.628 1.00 36.75 100 PHE A O 1
ATOM 779 N N . SER A 1 101 ? 11.416 4.806 18.029 1.00 28.34 101 SER A N 1
ATOM 780 C CA . SER A 1 101 ? 11.656 4.687 19.471 1.00 28.34 101 SER A CA 1
ATOM 781 C C . SER A 1 101 ? 10.617 5.566 20.167 1.00 28.34 101 SER A C 1
ATOM 783 O O . SER A 1 101 ? 10.402 6.699 19.730 1.00 28.34 101 SER A O 1
ATOM 785 N N . VAL A 1 102 ? 9.949 4.989 21.168 1.00 36.75 102 VAL A N 1
ATOM 786 C CA . VAL A 1 102 ? 9.086 5.677 22.144 1.00 36.75 102 VAL A CA 1
ATOM 787 C C . VAL A 1 102 ? 9.892 6.736 22.889 1.00 36.75 102 VAL A C 1
ATOM 789 O O . VAL A 1 102 ? 11.083 6.455 23.160 1.00 36.75 102 VAL A O 1
#

Secondary structure (DSSP, 8-state):
-PPPEEEEEETT-PEEEE--S----GGGHHHHHHHHHHHHTTSSEEEEEEE-TTS-EEEEEEHHHHHHHHHH---TT-TTGGGSSS----GGGSTT------

Foldseek 3Di:
DWWKKKWFAAPVGDTDIDTDPDDPDPVCVLVVLLVVLLLCVPHRTFKIWIATNVRHTPDIDTSVVSPVVLVVPPPPVRVSVVSNPDDDDHPPVRVPDDDDDD